Protein AF-A0A2D7M455-F1 (afdb_monomer_lite)

Foldseek 3Di:
DDDPPPPPPPQPAAEAEDEDDDDDDPCVVVVSVVVVVVCVVVSNYPYYWYQDNGPVSVVVVVID

Structure (mmCIF, N/CA/C/O backbone):
data_AF-A0A2D7M455-F1
#
_entry.id   AF-A0A2D7M455-F1
#
loop_
_atom_site.group_PDB
_atom_site.id
_atom_site.type_symbol
_atom_site.label_atom_id
_atom_site.label_alt_id
_atom_site.label_comp_id
_atom_site.label_asym_id
_atom_site.label_entity_id
_atom_site.label_seq_id
_atom_site.pdbx_PDB_ins_code
_atom_site.Cartn_x
_atom_site.Cartn_y
_atom_site.Cartn_z
_atom_site.occupancy
_atom_site.B_iso_or_equiv
_atom_site.auth_seq_id
_atom_site.auth_comp_id
_atom_site.auth_asym_id
_atom_site.auth_atom_id
_atom_site.pdbx_PDB_model_num
ATOM 1 N N . MET A 1 1 ? -10.277 24.815 38.189 1.00 42.56 1 MET A N 1
ATOM 2 C CA . MET A 1 1 ? -9.772 23.751 37.294 1.00 42.56 1 MET A CA 1
ATOM 3 C C . MET A 1 1 ? -10.476 23.857 35.947 1.00 42.56 1 MET A C 1
ATOM 5 O O . MET A 1 1 ? -11.697 23.790 35.919 1.00 42.56 1 MET A O 1
ATOM 9 N N . LYS A 1 2 ? -9.745 24.094 34.849 1.00 43.28 2 LYS A N 1
ATOM 10 C CA . LYS A 1 2 ? -10.318 24.112 33.493 1.00 43.28 2 LYS A CA 1
ATOM 11 C C . LYS A 1 2 ? -10.394 22.671 32.980 1.00 43.28 2 LYS A C 1
ATOM 13 O O . LYS A 1 2 ? -9.403 21.953 33.041 1.00 43.28 2 LYS A O 1
ATOM 18 N N . ASN A 1 3 ? -11.572 22.262 32.515 1.00 41.44 3 ASN A N 1
ATOM 19 C CA . ASN A 1 3 ? -11.813 20.977 31.863 1.00 41.44 3 ASN A CA 1
ATOM 20 C C . ASN A 1 3 ? -10.970 20.865 30.585 1.00 41.44 3 ASN A C 1
ATOM 22 O O . ASN A 1 3 ? -11.365 21.360 29.531 1.00 41.44 3 ASN A O 1
ATOM 26 N N . CYS A 1 4 ? -9.839 20.168 30.662 1.00 47.81 4 CYS A N 1
ATOM 27 C CA . CYS A 1 4 ? -9.076 19.724 29.500 1.00 47.81 4 CYS A CA 1
ATOM 28 C C . CYS A 1 4 ? -9.728 18.467 28.907 1.00 47.81 4 CYS A C 1
ATOM 30 O O . CYS A 1 4 ? -9.153 17.383 28.941 1.00 47.81 4 CYS A O 1
ATOM 32 N N . ARG A 1 5 ? -10.945 18.588 28.360 1.00 50.22 5 ARG A N 1
ATOM 33 C CA . ARG A 1 5 ? -11.438 17.592 27.397 1.00 50.22 5 ARG A CA 1
ATOM 34 C C . ARG A 1 5 ? -10.772 17.893 26.061 1.00 50.22 5 ARG A C 1
ATOM 36 O O . ARG A 1 5 ? -11.362 18.539 25.201 1.00 50.22 5 ARG A O 1
ATOM 43 N N . GLY A 1 6 ? -9.519 17.462 25.927 1.00 45.81 6 GLY A N 1
ATOM 44 C CA . GLY A 1 6 ? -8.868 17.301 24.633 1.00 45.81 6 GLY A CA 1
ATOM 45 C C . GLY A 1 6 ? -9.613 16.208 23.884 1.00 45.81 6 GLY A C 1
ATOM 46 O O . GLY A 1 6 ? -9.25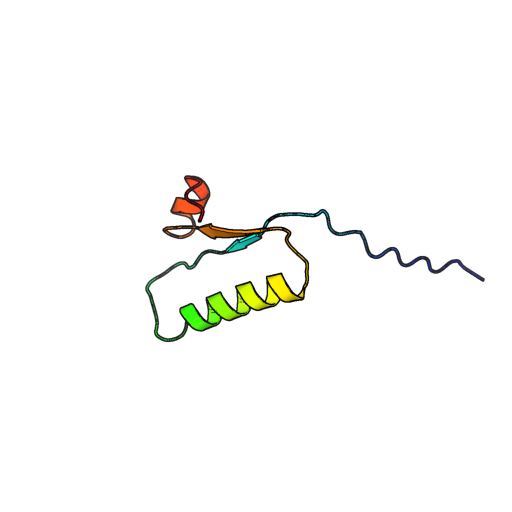4 15.040 23.970 1.00 45.81 6 GLY A O 1
ATOM 47 N N . GLY A 1 7 ? -10.720 16.582 23.244 1.00 42.16 7 GLY A N 1
ATOM 48 C CA . GLY A 1 7 ? -11.448 15.702 22.352 1.00 42.16 7 GLY A CA 1
ATOM 49 C C . GLY A 1 7 ? -10.514 15.348 21.212 1.00 42.16 7 GLY A C 1
ATOM 50 O O . GLY A 1 7 ? -10.307 16.151 20.307 1.00 42.16 7 GLY A O 1
ATOM 51 N N . TRP A 1 8 ? -9.928 14.156 21.269 1.00 50.56 8 TRP A N 1
ATOM 52 C CA . TRP A 1 8 ? -9.484 13.499 20.057 1.00 50.56 8 TRP A CA 1
ATOM 53 C C . TRP A 1 8 ? -10.728 13.397 19.192 1.00 50.56 8 TRP A C 1
ATOM 55 O O . TRP A 1 8 ? -11.693 12.719 19.542 1.00 50.56 8 TRP A O 1
ATOM 65 N N . MET A 1 9 ? -10.747 14.199 18.133 1.00 48.09 9 MET A N 1
ATOM 66 C CA . MET A 1 9 ? -11.744 14.114 17.085 1.00 48.09 9 MET A CA 1
ATOM 67 C C . MET A 1 9 ? -11.831 12.635 16.714 1.00 48.09 9 MET A C 1
ATOM 69 O O . MET A 1 9 ? -10.831 12.048 16.306 1.00 48.09 9 MET A O 1
ATOM 73 N N . SER A 1 10 ? -12.993 12.020 16.937 1.00 61.59 10 SER A N 1
ATOM 74 C CA . SER A 1 10 ? -13.326 10.7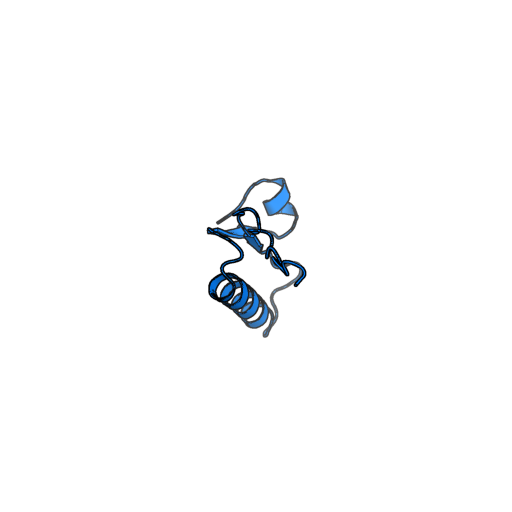28 16.347 1.00 61.59 10 SER A CA 1
ATOM 75 C C . SER A 1 10 ? -13.144 10.917 14.846 1.00 61.59 10 SER A C 1
ATOM 77 O O . SER A 1 10 ? -14.002 11.538 14.215 1.00 61.59 10 SER A O 1
ATOM 79 N N . LEU A 1 11 ? -12.002 10.490 14.297 1.00 59.12 11 LEU A N 1
ATOM 80 C CA . LEU A 1 11 ? -11.762 10.592 12.866 1.00 59.12 11 LEU A CA 1
ATOM 81 C C . LEU A 1 11 ? -12.922 9.865 12.177 1.00 59.12 11 LEU A C 1
ATOM 83 O O . LEU A 1 11 ? -13.264 8.757 12.602 1.00 59.12 11 LEU A O 1
ATOM 87 N N . PRO A 1 12 ? -13.601 10.502 11.207 1.00 56.84 12 PRO A N 1
ATOM 88 C CA . PRO A 1 12 ? -14.703 9.859 10.517 1.00 56.84 12 PRO A CA 1
ATOM 89 C C . PRO A 1 12 ? -14.207 8.530 9.957 1.00 56.84 12 PRO A C 1
ATOM 91 O O . PRO A 1 12 ? -13.161 8.476 9.311 1.00 56.84 12 PRO A O 1
ATOM 94 N N . LYS A 1 13 ? -14.945 7.460 10.257 1.00 69.94 13 LYS A N 1
ATOM 95 C CA . LYS A 1 13 ? -14.650 6.128 9.742 1.00 69.94 13 LYS A CA 1
ATOM 96 C C . LYS A 1 13 ? -14.735 6.172 8.222 1.00 69.94 13 LYS A C 1
ATOM 98 O O . LYS A 1 13 ? -15.805 6.405 7.662 1.00 69.94 13 LYS A O 1
ATOM 103 N N . GLY A 1 14 ? -13.583 6.052 7.579 1.00 87.75 14 GLY A N 1
ATOM 104 C CA . GLY A 1 14 ? -13.437 6.127 6.136 1.00 87.75 14 GLY A CA 1
ATOM 105 C C . GLY A 1 14 ? -12.793 4.870 5.579 1.00 87.75 14 GLY A C 1
ATOM 106 O O . GLY A 1 14 ? -12.346 3.991 6.313 1.00 87.75 14 GLY A O 1
ATOM 107 N N . ASN A 1 15 ? -12.717 4.815 4.257 1.00 94.06 15 ASN A N 1
ATOM 108 C CA . ASN A 1 15 ? -11.954 3.802 3.546 1.00 94.06 15 ASN A CA 1
ATOM 109 C C . ASN A 1 15 ? -10.645 4.408 3.044 1.00 94.06 15 ASN A C 1
ATOM 111 O O . ASN A 1 15 ? -10.593 5.592 2.704 1.00 94.06 15 ASN A O 1
ATOM 115 N N . ALA A 1 16 ? -9.603 3.589 2.955 1.00 95.50 16 ALA A N 1
ATOM 116 C CA . ALA A 1 16 ? -8.350 3.956 2.317 1.00 95.50 16 ALA A CA 1
ATOM 117 C C . ALA A 1 16 ? -8.291 3.371 0.903 1.00 95.50 16 ALA A C 1
ATOM 119 O O . ALA A 1 16 ? -8.664 2.222 0.684 1.00 95.50 16 ALA A O 1
ATOM 120 N N . VAL A 1 17 ? -7.769 4.147 -0.044 1.00 96.38 17 VAL A N 1
ATOM 121 C CA . VAL A 1 17 ? -7.386 3.662 -1.374 1.00 96.38 17 VAL A CA 1
ATOM 122 C C . VAL A 1 17 ? -5.888 3.883 -1.526 1.00 96.38 17 VAL A C 1
ATOM 124 O O . VAL A 1 17 ? -5.403 4.997 -1.326 1.00 96.38 17 VAL A O 1
ATOM 127 N N . VAL A 1 18 ? -5.153 2.831 -1.873 1.00 96.25 18 VAL A N 1
ATOM 128 C CA . VAL A 1 18 ? -3.707 2.872 -2.104 1.00 96.25 18 VAL A CA 1
ATOM 129 C C . VAL A 1 18 ? -3.428 2.436 -3.536 1.00 96.25 18 VAL A C 1
ATOM 131 O O . VAL A 1 18 ? -4.049 1.513 -4.061 1.00 96.25 18 VAL A O 1
ATOM 134 N N . ALA A 1 19 ? -2.498 3.111 -4.201 1.00 95.50 19 ALA A N 1
ATOM 135 C CA . ALA A 1 19 ? -2.152 2.81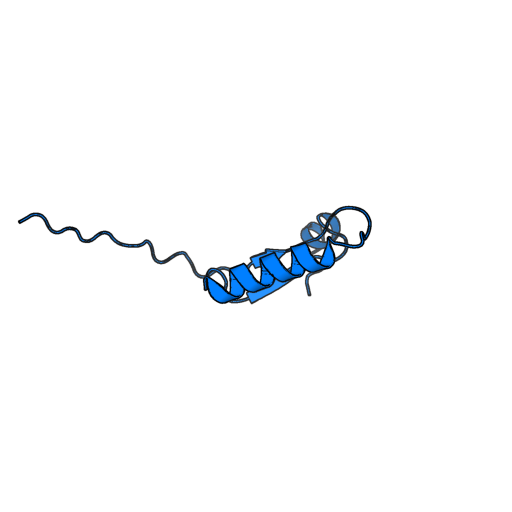0 -5.579 1.00 95.50 19 ALA A CA 1
ATOM 136 C C . ALA A 1 19 ? -0.661 3.024 -5.821 1.00 95.50 19 ALA A C 1
ATOM 138 O O . ALA A 1 19 ? -0.075 3.984 -5.324 1.00 95.50 19 ALA A O 1
ATOM 139 N N . GLN A 1 20 ? -0.061 2.152 -6.626 1.00 94.56 20 GLN A N 1
ATOM 140 C CA . GLN A 1 20 ? 1.303 2.328 -7.109 1.00 94.56 20 GLN A CA 1
ATOM 141 C C . GLN A 1 20 ? 1.272 2.973 -8.494 1.00 94.56 20 GLN A C 1
ATOM 143 O O . GLN A 1 20 ? 0.634 2.449 -9.405 1.00 94.56 20 GLN A O 1
ATOM 148 N N . SER A 1 21 ? 2.004 4.072 -8.668 1.00 91.81 21 SER A N 1
ATOM 149 C CA . SER A 1 21 ? 2.284 4.672 -9.975 1.00 91.81 21 SER A CA 1
ATOM 150 C C . SER A 1 21 ? 3.715 4.359 -10.434 1.00 91.81 21 SER A C 1
ATOM 152 O O . SER A 1 21 ? 4.601 4.098 -9.621 1.00 91.81 21 SER A O 1
ATOM 154 N N . GLY A 1 22 ? 3.943 4.373 -11.752 1.00 88.38 22 GLY A N 1
ATOM 155 C CA . GLY A 1 22 ? 5.242 4.055 -12.356 1.00 88.38 22 GLY A CA 1
ATOM 156 C C . GLY A 1 22 ? 5.48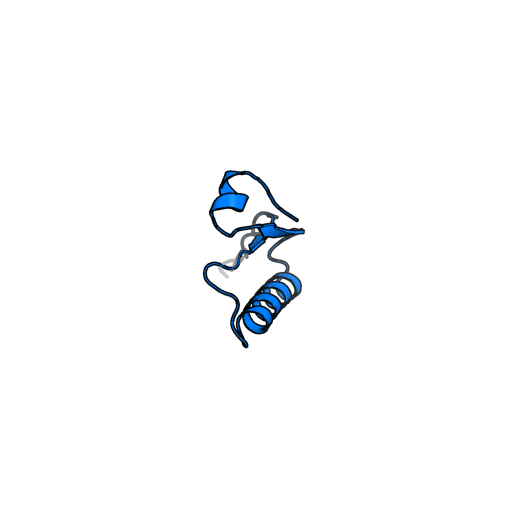0 2.558 -12.590 1.00 88.38 22 GLY A C 1
ATOM 157 O O . GLY A 1 22 ? 4.590 1.728 -12.413 1.00 88.38 22 GLY A O 1
ATOM 158 N N . GLY A 1 23 ? 6.688 2.220 -13.050 1.00 89.75 23 GLY A N 1
ATOM 159 C CA . GLY A 1 23 ? 7.083 0.835 -13.316 1.00 89.75 23 GLY A CA 1
ATOM 160 C C . GLY A 1 23 ? 7.332 0.028 -12.032 1.00 89.75 23 GLY A C 1
ATOM 161 O O . GLY A 1 23 ? 7.645 0.610 -10.991 1.00 89.75 23 GLY A O 1
ATOM 162 N N . PRO A 1 24 ? 7.213 -1.310 -12.080 1.00 89.88 24 PRO A N 1
ATOM 163 C CA . PRO A 1 24 ? 7.603 -2.161 -10.964 1.00 89.88 24 PRO A CA 1
ATOM 164 C C . PRO A 1 24 ? 9.112 -2.037 -10.718 1.00 89.88 24 PRO A C 1
ATOM 166 O O . PRO A 1 24 ? 9.914 -2.101 -11.648 1.00 89.88 24 PRO A O 1
ATOM 169 N N . THR A 1 25 ? 9.501 -1.874 -9.458 1.00 92.94 25 THR A N 1
ATOM 170 C CA . THR A 1 25 ? 10.903 -1.891 -9.028 1.00 92.94 25 THR A CA 1
ATOM 171 C C . THR A 1 25 ? 11.097 -2.953 -7.956 1.00 92.94 25 THR A C 1
ATOM 173 O O . THR A 1 25 ? 10.133 -3.460 -7.383 1.00 92.94 25 THR A O 1
ATOM 176 N N . VAL A 1 26 ? 12.354 -3.270 -7.648 1.00 92.81 26 VAL A N 1
ATOM 177 C CA . VAL A 1 26 ? 12.707 -4.257 -6.616 1.00 92.81 26 VAL A CA 1
ATOM 178 C C . VAL A 1 26 ? 12.169 -3.919 -5.217 1.00 92.81 26 VAL A C 1
ATOM 180 O O . VAL A 1 26 ? 12.003 -4.827 -4.412 1.00 92.81 26 VAL A O 1
ATOM 183 N N . VAL A 1 27 ? 11.873 -2.646 -4.917 1.00 94.62 27 VAL A N 1
ATOM 184 C CA . VAL A 1 27 ? 11.490 -2.195 -3.561 1.00 94.62 27 VAL A CA 1
ATOM 185 C C . VAL A 1 27 ? 10.060 -1.679 -3.437 1.00 94.62 27 VAL A C 1
ATOM 187 O O . VAL A 1 27 ? 9.538 -1.608 -2.327 1.00 94.62 27 VAL A O 1
ATOM 190 N N . ILE A 1 28 ? 9.390 -1.333 -4.538 1.00 95.50 28 ILE A N 1
ATOM 191 C CA . ILE A 1 28 ? 8.104 -0.627 -4.446 1.00 95.50 28 ILE A CA 1
ATOM 192 C C . ILE A 1 28 ? 6.978 -1.480 -3.849 1.00 95.50 28 ILE A C 1
ATOM 194 O O . ILE A 1 28 ? 6.121 -0.955 -3.142 1.00 95.50 28 ILE A O 1
ATOM 198 N N . ASN A 1 29 ? 7.039 -2.803 -4.020 1.00 93.75 29 ASN A N 1
ATOM 199 C CA . ASN A 1 29 ? 6.105 -3.722 -3.368 1.00 93.75 29 ASN A CA 1
ATOM 200 C C . ASN A 1 29 ? 6.283 -3.732 -1.843 1.00 93.75 29 ASN A C 1
ATOM 202 O O . ASN A 1 29 ? 5.299 -3.813 -1.113 1.00 93.75 29 ASN A O 1
ATOM 206 N N . ALA A 1 30 ? 7.520 -3.608 -1.353 1.00 95.81 30 ALA A N 1
ATOM 207 C CA . ALA A 1 30 ? 7.788 -3.515 0.079 1.00 95.81 30 ALA A CA 1
ATOM 208 C C . ALA A 1 30 ? 7.300 -2.173 0.647 1.00 95.81 30 ALA A C 1
ATOM 210 O O . ALA A 1 30 ? 6.708 -2.139 1.724 1.00 95.81 30 ALA A O 1
ATOM 211 N N . SER A 1 31 ? 7.472 -1.074 -0.097 1.00 95.69 31 SER A N 1
ATOM 212 C CA . SER A 1 31 ? 6.894 0.225 0.271 1.00 95.69 31 SER A CA 1
ATOM 213 C C . SER A 1 31 ? 5.365 0.173 0.340 1.00 95.69 31 SER A C 1
ATOM 215 O O . SER A 1 31 ? 4.784 0.654 1.311 1.00 95.69 31 SER A O 1
ATOM 217 N N . LEU A 1 32 ? 4.715 -0.449 -0.651 1.00 95.69 32 LEU A N 1
ATOM 218 C CA . LEU A 1 32 ? 3.264 -0.642 -0.668 1.00 95.69 32 LEU A CA 1
ATOM 219 C C . LEU A 1 32 ? 2.790 -1.469 0.536 1.00 95.69 32 LEU A C 1
ATOM 221 O O . LEU A 1 32 ? 1.852 -1.062 1.219 1.00 95.69 32 LEU A O 1
ATOM 225 N N . ALA A 1 33 ? 3.465 -2.583 0.831 1.00 96.50 33 ALA A N 1
ATOM 226 C CA . ALA A 1 33 ? 3.159 -3.415 1.993 1.00 96.50 33 ALA A CA 1
ATOM 227 C C . ALA A 1 33 ? 3.270 -2.624 3.308 1.00 96.50 33 ALA A C 1
ATOM 229 O O . ALA A 1 33 ? 2.357 -2.670 4.130 1.00 96.50 33 ALA A O 1
ATOM 230 N N . GLY A 1 34 ? 4.327 -1.821 3.472 1.00 97.62 34 GLY A N 1
ATOM 231 C CA . GLY A 1 34 ? 4.516 -0.987 4.662 1.00 97.62 34 GLY A CA 1
ATOM 232 C C . GLY A 1 34 ? 3.403 0.046 4.873 1.00 97.62 34 GLY A C 1
ATOM 233 O O . GLY A 1 34 ? 2.969 0.257 6.005 1.00 97.62 34 GLY A O 1
ATOM 234 N N . VAL A 1 35 ? 2.891 0.655 3.796 1.00 96.69 35 VAL A N 1
ATOM 235 C CA . VAL A 1 35 ? 1.738 1.574 3.870 1.00 96.69 35 VAL A CA 1
ATOM 236 C C . VAL A 1 35 ? 0.478 0.838 4.324 1.00 96.69 35 VAL A C 1
ATOM 238 O O . VAL A 1 35 ? -0.212 1.315 5.225 1.00 96.69 35 VAL A O 1
ATOM 241 N N . VAL A 1 36 ? 0.190 -0.330 3.741 1.00 96.62 36 VAL A N 1
ATOM 242 C CA . VAL A 1 36 ? -0.979 -1.141 4.117 1.00 96.62 36 VAL A CA 1
ATOM 243 C C . VAL A 1 36 ? -0.907 -1.541 5.592 1.00 96.62 36 VAL A C 1
ATOM 245 O O . VAL A 1 36 ? -1.872 -1.334 6.328 1.00 96.62 36 VAL A O 1
ATOM 248 N N . GLU A 1 37 ? 0.246 -2.026 6.055 1.00 97.69 37 GLU A N 1
ATOM 249 C CA . GLU A 1 37 ? 0.445 -2.3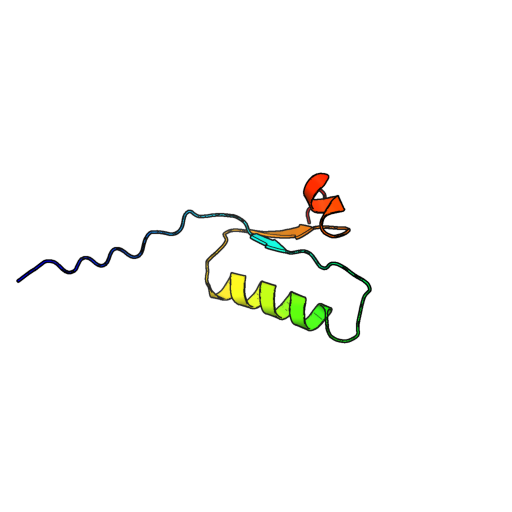82 7.463 1.00 97.69 37 GLU A CA 1
ATOM 250 C C . GLU A 1 37 ? 0.256 -1.192 8.410 1.00 97.69 37 GLU A C 1
ATOM 252 O O . GLU A 1 37 ? -0.313 -1.344 9.493 1.00 97.69 37 GLU A O 1
ATOM 257 N N . ALA A 1 38 ? 0.746 -0.009 8.032 1.00 96.19 38 ALA A N 1
ATOM 258 C CA . ALA A 1 38 ? 0.605 1.190 8.849 1.00 96.19 38 ALA A CA 1
ATOM 259 C C . ALA A 1 38 ? -0.869 1.592 9.006 1.00 96.19 38 ALA A C 1
ATOM 261 O O . ALA A 1 38 ? -1.294 1.884 10.123 1.00 96.19 38 ALA A O 1
ATOM 262 N N . ILE A 1 39 ? -1.654 1.538 7.923 1.00 94.56 39 ILE A N 1
ATOM 263 C CA . ILE A 1 39 ? -3.095 1.846 7.942 1.00 94.56 39 ILE A CA 1
ATOM 264 C C . ILE A 1 39 ? -3.859 0.835 8.808 1.00 94.56 39 ILE A C 1
ATOM 266 O O . ILE A 1 39 ? -4.721 1.224 9.599 1.00 94.56 39 ILE A O 1
ATOM 270 N N . GLN A 1 40 ? -3.523 -0.455 8.697 1.00 93.50 40 GLN A N 1
ATOM 271 C CA . GLN A 1 40 ? -4.126 -1.507 9.522 1.00 93.50 40 GLN A CA 1
ATOM 272 C C . GLN A 1 40 ? -3.848 -1.284 11.013 1.00 93.50 40 GLN A C 1
ATOM 274 O O . GLN A 1 40 ? -4.759 -1.373 11.834 1.00 93.50 40 GLN A O 1
ATOM 279 N N . LYS A 1 41 ? -2.598 -0.960 11.373 1.00 94.81 41 LYS A N 1
ATOM 280 C CA . LYS A 1 41 ? -2.186 -0.730 12.769 1.00 94.81 41 LYS A CA 1
ATOM 281 C C . LYS A 1 41 ? -2.765 0.560 13.349 1.00 94.81 41 LYS A C 1
ATOM 283 O O . LYS A 1 41 ? -2.989 0.632 14.554 1.00 94.81 41 LYS A O 1
ATOM 288 N N . SER A 1 42 ? -2.992 1.579 12.522 1.00 91.50 42 SER A N 1
ATOM 289 C CA . SER A 1 42 ? -3.481 2.878 12.985 1.00 91.50 42 SER A CA 1
ATOM 290 C C . SER A 1 42 ? -4.994 2.925 13.209 1.00 91.50 42 SER A C 1
ATOM 292 O O . SER A 1 42 ? -5.471 3.873 13.827 1.00 91.50 42 SER A O 1
ATOM 294 N N . GLY A 1 43 ? -5.759 1.964 12.673 1.00 87.31 43 GLY A N 1
ATOM 295 C CA . GLY A 1 43 ? -7.227 1.992 12.712 1.00 87.31 43 GLY A CA 1
ATOM 296 C C . GLY A 1 43 ? -7.828 3.195 11.973 1.00 87.31 43 GLY A C 1
ATOM 297 O O . GLY A 1 43 ? -8.918 3.644 12.313 1.00 87.31 43 GLY A O 1
ATOM 298 N N . LEU A 1 44 ? -7.094 3.748 10.996 1.00 87.06 44 LEU A N 1
ATOM 299 C CA . LEU A 1 44 ? -7.505 4.950 10.254 1.00 87.06 44 LEU A CA 1
ATOM 300 C C . LEU A 1 44 ? -8.599 4.661 9.220 1.00 87.06 44 LEU A C 1
ATOM 302 O O . LEU A 1 44 ? -9.283 5.590 8.795 1.00 87.06 44 LEU A O 1
ATOM 306 N N . ALA A 1 45 ? -8.734 3.404 8.794 1.00 92.12 45 ALA A N 1
ATOM 307 C CA . ALA A 1 45 ? -9.680 3.000 7.768 1.00 92.12 45 ALA A CA 1
ATOM 308 C C . ALA A 1 45 ? -10.360 1.670 8.110 1.00 92.12 45 ALA A C 1
ATOM 310 O O . ALA A 1 45 ? -9.711 0.756 8.618 1.00 92.12 45 ALA A O 1
ATOM 311 N N . ASP A 1 46 ? -11.646 1.561 7.774 1.00 92.62 46 ASP A N 1
ATOM 312 C CA . ASP A 1 46 ? -12.434 0.330 7.931 1.00 92.62 46 ASP A CA 1
ATOM 313 C C . ASP A 1 46 ? -12.111 -0.689 6.827 1.00 92.62 46 ASP A C 1
ATOM 315 O O . ASP A 1 46 ? -12.144 -1.899 7.041 1.00 92.62 46 ASP A O 1
ATOM 319 N N . SER A 1 47 ? -11.808 -0.205 5.621 1.00 94.12 47 SER A N 1
ATOM 320 C CA . SER A 1 47 ? -11.406 -1.018 4.471 1.00 94.12 47 SER A CA 1
ATOM 321 C C . SER A 1 47 ? -10.245 -0.369 3.728 1.00 94.12 47 SER A C 1
ATOM 323 O O . SER A 1 47 ? -10.132 0.859 3.676 1.00 94.12 47 SER A O 1
ATOM 325 N N . ILE A 1 48 ? -9.385 -1.202 3.145 1.00 96.19 48 ILE A N 1
ATOM 326 C CA . ILE A 1 48 ? -8.237 -0.781 2.340 1.00 96.19 48 ILE A CA 1
ATOM 327 C C . ILE A 1 48 ? -8.421 -1.363 0.944 1.00 96.19 48 ILE A C 1
ATOM 329 O O . ILE A 1 48 ? -8.511 -2.579 0.803 1.00 96.19 48 ILE A O 1
ATOM 333 N N . PHE A 1 49 ? -8.444 -0.495 -0.061 1.00 97.50 49 PHE A N 1
ATOM 334 C CA . PHE A 1 49 ? -8.588 -0.861 -1.464 1.00 97.50 49 PHE A CA 1
ATOM 335 C C . PHE A 1 49 ? -7.303 -0.594 -2.245 1.00 97.50 49 PHE A C 1
ATOM 337 O O . PHE A 1 49 ? -6.603 0.393 -1.997 1.00 97.50 49 PHE A O 1
ATOM 344 N N . GLY A 1 50 ? -7.024 -1.435 -3.236 1.00 96.69 50 GLY A N 1
ATOM 345 C CA . GLY A 1 50 ? -5.971 -1.225 -4.225 1.00 96.69 50 GLY A CA 1
ATOM 346 C C . GLY A 1 50 ? -6.530 -0.685 -5.540 1.00 96.69 50 GLY A C 1
ATOM 347 O O . GLY A 1 50 ? -7.398 -1.317 -6.135 1.00 96.69 50 GLY A O 1
ATOM 348 N N . ALA A 1 51 ? -6.019 0.437 -6.057 1.00 97.62 51 ALA A N 1
ATOM 349 C CA . ALA A 1 51 ? -6.420 0.907 -7.390 1.00 97.62 51 ALA A CA 1
ATOM 350 C C . ALA A 1 51 ? -5.564 0.269 -8.497 1.00 97.62 51 ALA A C 1
ATOM 352 O O . ALA A 1 51 ? -4.336 0.423 -8.538 1.00 97.62 51 ALA A O 1
ATOM 353 N N . ARG A 1 52 ? -6.211 -0.422 -9.442 1.00 95.81 52 ARG A N 1
ATOM 354 C CA . ARG A 1 52 ? -5.540 -0.988 -10.626 1.00 95.81 52 ARG A CA 1
ATOM 355 C C . ARG A 1 52 ? -5.090 0.142 -11.555 1.00 95.81 52 ARG A C 1
ATOM 357 O O . ARG A 1 52 ? -5.821 1.089 -11.778 1.00 95.81 52 ARG A O 1
ATOM 364 N N . HIS A 1 53 ? -3.897 0.068 -12.142 1.00 95.06 53 HIS A N 1
ATOM 365 C CA . HIS A 1 53 ? -3.404 1.113 -13.064 1.00 95.06 53 HIS A CA 1
ATOM 366 C C . HIS A 1 53 ? -3.344 2.537 -12.460 1.00 95.06 53 HIS A C 1
ATOM 368 O O . HIS A 1 53 ? -3.523 3.530 -13.169 1.00 95.06 53 HIS A O 1
ATOM 374 N N . ALA A 1 54 ? -3.051 2.646 -11.160 1.00 94.69 54 ALA A N 1
ATOM 375 C CA . ALA A 1 54 ? -2.838 3.916 -10.467 1.00 94.69 54 ALA A CA 1
ATOM 376 C C . AL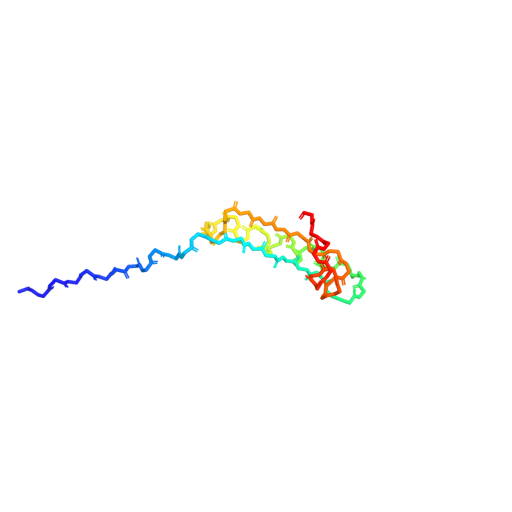A A 1 54 ? -4.038 4.880 -10.576 1.00 94.69 54 ALA A C 1
ATOM 378 O O . ALA A 1 54 ? -5.190 4.487 -10.394 1.00 94.69 54 ALA A O 1
ATOM 379 N N . VAL A 1 55 ? -3.766 6.152 -10.889 1.00 95.06 55 VAL A N 1
ATOM 380 C CA . VAL A 1 55 ? -4.778 7.206 -11.037 1.00 95.06 55 VAL A CA 1
ATOM 381 C C . VAL A 1 55 ? -5.885 6.824 -12.021 1.00 95.06 55 VAL A C 1
ATOM 383 O O . VAL A 1 55 ? -7.035 7.187 -11.801 1.00 95.06 55 VAL A O 1
ATOM 386 N N . ARG A 1 56 ? -5.574 6.044 -13.067 1.00 96.31 56 ARG A N 1
ATOM 387 C CA . ARG A 1 56 ? -6.569 5.631 -14.058 1.00 96.31 56 ARG A CA 1
ATOM 388 C C . ARG A 1 56 ? -7.639 4.738 -13.437 1.00 96.31 56 ARG A C 1
ATOM 390 O O . ARG A 1 56 ? -8.814 5.055 -13.568 1.00 96.31 56 ARG A O 1
ATOM 397 N N . GLY A 1 57 ? -7.259 3.675 -12.726 1.00 96.94 57 GLY A N 1
ATOM 398 C CA . GLY A 1 57 ? -8.265 2.833 -12.076 1.00 96.94 57 GLY A CA 1
ATOM 399 C C . GLY A 1 57 ? -8.966 3.530 -10.926 1.00 96.94 57 GLY A C 1
ATOM 400 O O . GLY A 1 57 ? -10.118 3.220 -10.667 1.00 96.94 57 GLY A O 1
ATOM 401 N N . MET A 1 58 ? -8.337 4.519 -10.286 1.00 96.19 58 MET A N 1
ATOM 402 C CA . MET A 1 58 ? -9.037 5.341 -9.298 1.00 96.19 58 MET A CA 1
ATOM 403 C C . MET A 1 58 ? -10.171 6.156 -9.940 1.00 96.19 58 MET A C 1
ATOM 405 O O . MET A 1 58 ? -11.268 6.201 -9.393 1.00 96.19 58 MET A O 1
ATOM 409 N N . LEU A 1 59 ? -9.930 6.754 -11.112 1.00 97.00 59 LEU A N 1
ATOM 410 C CA . LEU A 1 59 ? -10.953 7.479 -11.875 1.00 97.00 59 LEU A CA 1
ATOM 411 C C . LEU A 1 59 ? -12.033 6.545 -12.446 1.00 97.00 59 LEU A C 1
ATOM 413 O O . LEU A 1 59 ? -13.194 6.931 -12.527 1.00 97.00 59 LEU A O 1
ATOM 417 N N . GLU A 1 60 ? -11.658 5.323 -12.829 1.00 98.00 60 GLU A N 1
ATOM 418 C CA . GLU A 1 60 ? -12.565 4.311 -13.393 1.00 98.00 60 GLU A CA 1
ATOM 419 C C . GLU A 1 60 ? -13.294 3.476 -12.318 1.00 98.00 60 GLU A C 1
ATOM 421 O O . GLU A 1 60 ? -14.112 2.626 -12.660 1.00 98.00 60 GLU A O 1
ATOM 426 N N . GLY A 1 61 ? -13.005 3.676 -11.025 1.00 96.94 61 GLY A N 1
ATOM 427 C CA . GLY A 1 61 ? -13.563 2.860 -9.937 1.00 96.94 61 GLY A CA 1
ATOM 428 C C . GLY A 1 61 ? -13.066 1.406 -9.920 1.00 96.94 61 GLY A C 1
ATOM 429 O O . GLY A 1 61 ? -13.691 0.543 -9.310 1.00 96.94 61 GLY A O 1
ATOM 430 N N . ASN A 1 62 ? -11.943 1.122 -10.580 1.00 98.06 62 ASN A N 1
ATOM 431 C CA . ASN A 1 62 ? -11.315 -0.195 -10.651 1.00 98.06 62 ASN A CA 1
ATOM 432 C C . ASN A 1 62 ? -10.474 -0.464 -9.391 1.00 98.06 62 ASN A C 1
ATOM 434 O O . ASN A 1 62 ? -9.237 -0.380 -9.400 1.00 98.06 62 ASN A O 1
ATOM 438 N N . LEU A 1 63 ? -11.190 -0.719 -8.298 1.00 97.75 63 LEU A N 1
ATOM 439 C CA . LEU A 1 63 ? -10.662 -0.985 -6.967 1.00 97.75 63 LEU A CA 1
ATOM 440 C C . LEU A 1 63 ? -10.782 -2.480 -6.633 1.00 97.75 63 LEU A C 1
ATOM 442 O O . LEU A 1 63 ? -11.796 -3.099 -6.957 1.00 97.75 63 LEU A O 1
ATOM 446 N N . VAL A 1 64 ? -9.756 -3.037 -5.983 1.00 94.94 64 VAL A N 1
ATOM 447 C CA . VAL A 1 64 ? -9.740 -4.404 -5.422 1.00 94.94 64 VAL A CA 1
ATOM 448 C C . VAL A 1 64 ? -9.602 -4.396 -3.912 1.00 94.94 64 VAL A C 1
ATOM 450 O O . VAL A 1 64 ? -8.967 -3.446 -3.397 1.00 94.94 64 VAL A O 1
#

pLDDT: mean 85.71, std 18.24, range [41.44, 98.06]

Radius of gyration: 16.38 Å; chains: 1; bounding box: 27×28×51 Å

Secondary structure (DSSP, 8-state):
-------------EEEEE---SS--TTHHHHHHHHHHHHHHHT-EEEEEEBTTTHHHHHHT-B-

Sequence (64 aa):
MKNCRGGWMSLPKGNAVVAQSGGPTVVINASLAGVVEAIQKSGLADSIFGARHAVRGMLEGNLV